Protein AF-A0A660RXL6-F1 (afdb_monomer_lite)

Radius of gyration: 15.33 Å; chains: 1; bounding box: 36×35×37 Å

Sequence (101 aa):
MPKKYIYSFSEGWLEEIVKSTQQQKSQGLKPILSHLLQSLLNSIMLKERESFLKSHPENSSNGFYHRNLYLSFGNLNLKIPRVKFGNSFRPFILPPLEMRK

pLDDT: mean 85.61, std 12.74, range [39.53, 95.94]

Secondary structure (DSSP, 8-state):
-------PPPTTHHHHHHHHHHHHHHTT-S-HHHHHHHHHHHHHHHHHHHHHHHT-TT--EEEEEEEEEEETTEEEEEEEEEESSTTS---TTS-------

Structure (mmCIF, N/CA/C/O backbone):
data_AF-A0A660RXL6-F1
#
_entry.id   AF-A0A660RXL6-F1
#
loop_
_atom_site.group_PDB
_atom_site.id
_atom_site.type_symbol
_atom_site.label_atom_id
_atom_site.label_alt_id
_atom_site.label_comp_id
_atom_site.label_asym_id
_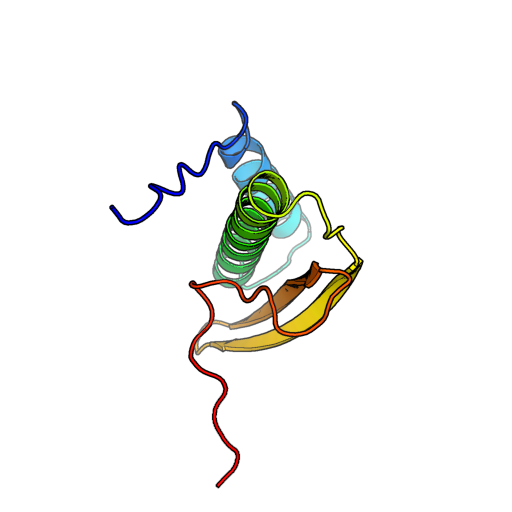atom_site.label_entity_id
_atom_site.label_seq_id
_atom_site.pdbx_PDB_ins_code
_atom_site.Cartn_x
_atom_site.Cartn_y
_atom_site.Cartn_z
_atom_site.occupancy
_atom_site.B_iso_or_equiv
_atom_site.auth_seq_id
_atom_site.auth_comp_id
_atom_site.auth_asym_id
_atom_site.auth_atom_id
_atom_site.pdbx_PDB_model_num
ATOM 1 N N . MET A 1 1 ? 14.041 -20.452 -12.478 1.00 39.56 1 MET A N 1
ATOM 2 C CA . MET A 1 1 ? 14.216 -19.797 -11.160 1.00 39.56 1 MET A CA 1
ATOM 3 C C . MET A 1 1 ? 13.194 -18.669 -11.068 1.00 39.56 1 MET A C 1
ATOM 5 O O . MET A 1 1 ? 13.252 -17.801 -11.934 1.00 39.56 1 MET A O 1
ATOM 9 N N . PRO A 1 2 ? 12.228 -18.669 -10.131 1.00 45.41 2 PRO A N 1
ATOM 10 C CA . PRO A 1 2 ? 11.342 -17.517 -9.971 1.00 45.41 2 PRO A CA 1
ATOM 11 C C . PRO A 1 2 ? 12.195 -16.301 -9.589 1.00 45.41 2 PRO A C 1
ATOM 13 O O . PRO A 1 2 ? 13.014 -16.388 -8.671 1.00 45.41 2 PRO A O 1
ATOM 16 N N . LYS A 1 3 ? 12.061 -15.186 -10.318 1.00 52.97 3 LYS A N 1
ATOM 17 C CA . LYS A 1 3 ? 12.735 -13.929 -9.960 1.00 52.97 3 LYS A CA 1
ATOM 18 C C . LYS A 1 3 ? 12.300 -13.574 -8.531 1.00 52.97 3 LYS A C 1
ATOM 20 O O . LYS A 1 3 ? 11.114 -13.372 -8.287 1.00 52.97 3 LYS A O 1
ATOM 25 N N . LYS A 1 4 ? 13.236 -13.543 -7.573 1.00 54.47 4 LYS A N 1
ATOM 26 C CA . LYS A 1 4 ? 12.970 -13.039 -6.218 1.00 54.47 4 LYS A CA 1
ATOM 27 C C . LYS A 1 4 ? 12.692 -11.542 -6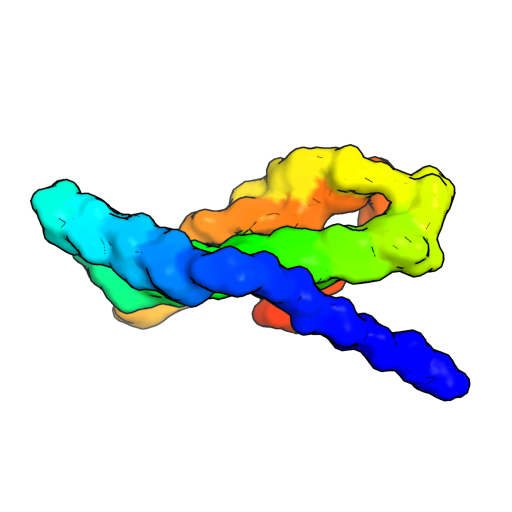.337 1.00 54.47 4 LYS A C 1
ATOM 29 O O . LYS A 1 4 ? 13.624 -10.754 -6.471 1.00 54.47 4 LYS A O 1
ATOM 34 N N . TYR A 1 5 ? 11.422 -11.151 -6.323 1.00 58.28 5 TYR A N 1
ATOM 35 C CA . TYR A 1 5 ? 11.038 -9.751 -6.187 1.00 58.28 5 TYR A CA 1
ATOM 36 C C . TYR A 1 5 ? 11.399 -9.305 -4.766 1.00 58.28 5 TYR A C 1
ATOM 38 O O . TYR A 1 5 ? 10.654 -9.540 -3.820 1.00 58.28 5 TYR A O 1
ATOM 46 N N . ILE A 1 6 ? 12.589 -8.727 -4.594 1.00 66.31 6 ILE A N 1
ATOM 47 C CA . ILE A 1 6 ? 12.978 -8.099 -3.331 1.00 66.31 6 ILE A CA 1
ATOM 48 C C . ILE A 1 6 ? 12.309 -6.727 -3.310 1.00 66.31 6 ILE A C 1
ATOM 50 O O . ILE A 1 6 ? 12.702 -5.818 -4.045 1.00 66.31 6 ILE A O 1
ATOM 54 N N . TYR A 1 7 ? 11.259 -6.588 -2.504 1.00 70.75 7 TYR A N 1
ATOM 55 C CA . TYR A 1 7 ? 10.671 -5.285 -2.223 1.00 70.75 7 TYR A CA 1
ATOM 56 C C . TYR A 1 7 ? 11.587 -4.547 -1.249 1.00 70.75 7 TYR A C 1
ATOM 58 O O . TYR A 1 7 ? 11.754 -4.966 -0.107 1.00 70.75 7 TYR A O 1
ATOM 66 N N . SER A 1 8 ? 12.197 -3.459 -1.710 1.00 76.31 8 SER A N 1
ATOM 67 C CA . SER A 1 8 ? 12.987 -2.567 -0.865 1.00 76.31 8 SER A CA 1
ATOM 68 C C . SER A 1 8 ? 12.175 -1.312 -0.564 1.00 76.31 8 SER A C 1
ATOM 70 O O . SER A 1 8 ? 11.846 -0.541 -1.475 1.00 76.31 8 SER A O 1
ATOM 72 N N . PHE A 1 9 ? 11.864 -1.098 0.708 1.00 81.69 9 PHE A N 1
ATOM 73 C CA . PHE A 1 9 ? 11.360 0.183 1.182 1.00 81.6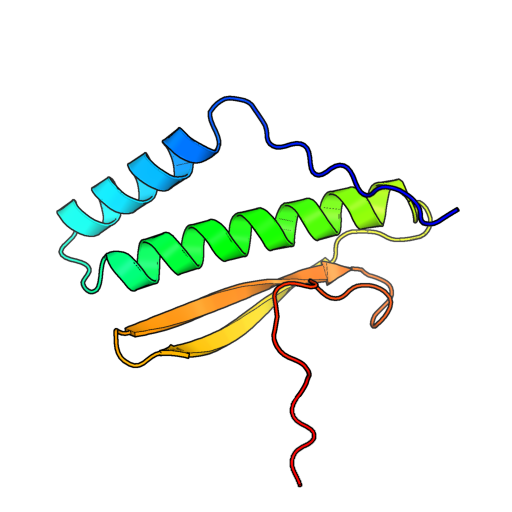9 9 PHE A CA 1
ATOM 74 C C . PHE A 1 9 ? 12.532 1.103 1.530 1.00 81.69 9 PHE A C 1
ATOM 76 O O . PHE A 1 9 ? 13.627 0.625 1.822 1.00 81.69 9 PHE A O 1
ATOM 83 N N . SER A 1 10 ? 12.313 2.414 1.451 1.00 84.31 10 SER A N 1
ATOM 84 C CA . SER A 1 10 ? 13.272 3.387 1.973 1.00 84.31 10 SER A CA 1
ATOM 85 C C . SER A 1 10 ? 13.331 3.296 3.495 1.00 84.31 10 SER A C 1
ATOM 87 O O . SER A 1 10 ? 12.352 2.913 4.139 1.00 84.31 10 SER A O 1
ATOM 89 N N . GLU A 1 11 ? 14.458 3.693 4.078 1.00 87.25 11 GLU A N 1
ATOM 90 C CA . GLU A 1 11 ? 14.503 3.996 5.509 1.00 87.25 11 GLU A CA 1
ATOM 91 C C . GLU A 1 11 ? 13.435 5.055 5.835 1.00 87.25 11 GLU A C 1
ATOM 93 O O . GLU A 1 11 ? 13.190 5.959 5.035 1.00 87.25 11 GLU A O 1
ATOM 98 N N . GLY A 1 12 ? 12.744 4.921 6.969 1.00 87.19 12 GLY A N 1
ATOM 99 C CA . GLY A 1 12 ? 11.716 5.886 7.377 1.00 87.19 12 GLY A CA 1
ATOM 100 C C . GLY A 1 12 ? 10.296 5.637 6.840 1.00 87.19 12 GLY A C 1
ATOM 101 O O . GLY A 1 12 ? 9.368 6.347 7.229 1.00 87.19 12 GLY A O 1
ATOM 102 N N . TRP A 1 13 ? 10.080 4.661 5.947 1.00 88.00 13 TRP A N 1
ATOM 103 C CA . TRP A 1 13 ? 8.763 4.463 5.310 1.00 88.00 13 TRP A CA 1
ATOM 104 C C . TRP A 1 13 ? 7.647 4.118 6.310 1.00 88.00 13 TRP A C 1
ATOM 106 O O . TRP A 1 13 ? 6.482 4.472 6.112 1.00 88.00 13 TRP A O 1
ATOM 116 N N . LEU A 1 14 ? 7.987 3.412 7.391 1.00 90.06 14 LEU A N 1
ATOM 117 C CA . LEU A 1 14 ? 7.026 3.030 8.419 1.00 90.06 14 LEU A CA 1
ATOM 118 C C . LEU A 1 14 ? 6.675 4.239 9.290 1.00 90.06 14 LEU A C 1
ATOM 120 O O . LEU A 1 14 ? 5.512 4.454 9.626 1.00 90.06 14 LEU A O 1
ATOM 124 N N . GLU A 1 15 ? 7.665 5.066 9.599 1.00 92.50 15 GLU A N 1
ATOM 125 C CA . GLU A 1 15 ? 7.523 6.324 10.316 1.00 92.50 15 GLU A CA 1
ATOM 126 C C . GLU A 1 15 ? 6.607 7.284 9.550 1.00 92.50 15 GLU A C 1
ATOM 128 O O . GLU A 1 15 ? 5.770 7.944 10.164 1.00 92.50 15 GLU A O 1
ATOM 133 N N . GLU A 1 16 ? 6.692 7.328 8.219 1.00 90.12 16 GLU A N 1
ATOM 134 C CA . GLU A 1 16 ? 5.760 8.082 7.370 1.00 90.12 16 GLU A CA 1
ATOM 135 C C . GLU A 1 16 ? 4.316 7.580 7.511 1.00 90.12 16 GLU A C 1
ATOM 137 O O . GLU A 1 16 ? 3.389 8.379 7.690 1.00 90.12 16 GLU A O 1
ATOM 142 N N . ILE A 1 17 ? 4.107 6.260 7.509 1.00 92.19 17 ILE A N 1
ATOM 143 C CA . ILE A 1 17 ? 2.780 5.662 7.715 1.00 92.19 17 ILE A CA 1
ATOM 144 C C . ILE A 1 17 ? 2.239 6.013 9.105 1.00 92.19 17 ILE A C 1
ATOM 146 O O . ILE A 1 17 ? 1.084 6.438 9.223 1.00 92.19 17 ILE A O 1
ATOM 150 N N . VAL A 1 18 ? 3.060 5.894 10.150 1.00 91.56 18 VAL A N 1
ATOM 151 C CA . VAL A 1 18 ? 2.670 6.223 11.527 1.00 91.56 18 VAL A CA 1
ATOM 152 C C . VAL A 1 18 ? 2.331 7.709 11.656 1.00 91.56 18 VAL A C 1
ATOM 154 O O . VAL A 1 18 ? 1.264 8.035 12.181 1.00 91.56 18 VAL A O 1
ATOM 157 N N . LYS A 1 19 ? 3.161 8.609 11.113 1.00 90.81 19 LYS A N 1
ATOM 158 C CA . LYS A 1 19 ? 2.904 10.060 11.095 1.00 90.81 19 LYS A CA 1
ATOM 159 C C . LYS A 1 19 ? 1.590 10.387 10.391 1.00 90.81 19 LYS A C 1
ATOM 161 O O . LYS A 1 19 ? 0.768 11.112 10.948 1.00 90.81 19 LYS A O 1
ATOM 166 N N . SER A 1 20 ? 1.348 9.799 9.216 1.00 87.56 20 SER A N 1
ATOM 167 C CA . SER A 1 20 ? 0.095 10.008 8.477 1.00 87.56 20 SER A CA 1
ATOM 168 C C . SER A 1 20 ? -1.130 9.542 9.272 1.00 87.56 20 SER A C 1
ATOM 170 O O . SER A 1 20 ? -2.165 10.205 9.278 1.00 87.56 20 SER A O 1
ATOM 172 N N . THR A 1 21 ? -0.998 8.438 10.011 1.00 89.44 21 THR A N 1
ATOM 173 C CA . THR A 1 21 ? -2.070 7.878 10.840 1.00 89.44 21 THR A CA 1
ATOM 174 C C . THR A 1 21 ? -2.352 8.763 12.057 1.00 89.44 21 THR A C 1
ATOM 176 O O . THR A 1 21 ? -3.510 9.024 12.385 1.00 89.44 21 THR A O 1
ATOM 179 N N . GLN A 1 22 ? -1.307 9.275 12.715 1.00 89.25 22 GLN A N 1
ATOM 180 C CA . GLN A 1 22 ? -1.432 10.214 13.834 1.00 89.25 22 GLN A CA 1
ATOM 181 C C . GLN A 1 22 ? -2.077 11.537 13.405 1.00 89.25 22 GLN A C 1
ATOM 183 O O . GLN A 1 22 ? -2.959 12.034 14.105 1.00 89.25 22 GLN A O 1
ATOM 188 N N . GLN A 1 23 ? -1.693 12.074 12.244 1.00 88.25 23 GLN A N 1
ATOM 189 C CA . GLN A 1 23 ? -2.289 13.288 11.683 1.00 88.25 23 GLN A CA 1
ATOM 190 C C . GLN A 1 23 ? -3.782 13.104 11.379 1.00 88.25 23 GLN A C 1
ATOM 192 O O . GLN A 1 23 ? -4.593 13.974 11.676 1.00 88.25 23 GLN A O 1
ATOM 197 N N . GLN A 1 24 ? -4.181 11.958 10.829 1.00 85.69 24 GLN A N 1
ATOM 198 C CA . GLN A 1 24 ? -5.599 11.694 10.570 1.00 85.69 24 GLN A CA 1
ATOM 199 C C . GLN A 1 24 ? -6.395 11.533 11.869 1.00 85.69 24 GLN A C 1
ATOM 201 O O . GLN A 1 24 ? -7.508 12.049 11.985 1.00 85.69 24 GLN A O 1
ATOM 206 N N . LYS A 1 25 ? -5.803 10.893 12.887 1.00 88.25 25 LYS A N 1
ATOM 207 C CA . LYS A 1 25 ? -6.389 10.824 14.230 1.00 88.25 25 LYS A CA 1
ATOM 208 C C . LYS A 1 25 ? -6.620 12.220 14.817 1.00 88.25 25 LYS A C 1
ATOM 210 O O . LYS A 1 25 ? -7.688 12.450 15.381 1.00 88.25 25 LYS A O 1
ATOM 215 N N . SER A 1 26 ? -5.658 13.141 14.705 1.00 87.06 26 SER A N 1
ATOM 216 C CA . SER A 1 26 ? -5.813 14.507 15.231 1.00 87.06 26 SER A CA 1
ATOM 217 C C . SER A 1 26 ? -6.862 15.324 14.470 1.00 87.06 26 SER A C 1
ATOM 219 O O . SER A 1 26 ? -7.504 16.183 15.064 1.00 87.06 26 SER A O 1
ATOM 221 N N . GLN A 1 27 ? -7.108 15.002 13.198 1.00 87.44 27 GLN A N 1
ATOM 222 C CA . GLN A 1 27 ? -8.188 15.568 12.379 1.00 87.44 27 GLN A CA 1
ATOM 223 C C . GLN A 1 27 ? -9.574 14.957 12.667 1.00 87.44 27 GLN A C 1
ATOM 225 O O . GLN A 1 27 ? -10.550 15.314 12.012 1.00 87.44 27 GLN A O 1
ATOM 230 N N . GLY A 1 28 ? -9.686 14.033 13.628 1.00 83.75 28 GLY A N 1
ATOM 231 C CA . GLY A 1 28 ? -10.959 13.419 14.016 1.00 83.75 28 GLY A CA 1
ATOM 232 C C . GLY A 1 28 ? -11.452 12.311 13.080 1.00 83.75 28 GLY A C 1
ATOM 233 O O . GLY A 1 28 ? -12.573 11.831 13.256 1.00 83.75 28 GLY A O 1
ATOM 234 N N . LEU A 1 29 ? -10.635 11.862 12.119 1.00 77.56 29 LEU A N 1
ATOM 235 C CA . LEU A 1 29 ? -10.998 10.778 11.206 1.00 77.56 29 LEU A CA 1
ATOM 236 C C . LEU A 1 29 ? -11.094 9.444 11.961 1.00 77.56 29 LEU A C 1
ATOM 238 O O . LEU A 1 29 ? -10.146 8.985 12.603 1.00 77.56 29 LEU A O 1
ATOM 242 N N . LYS A 1 30 ? -12.258 8.800 11.860 1.00 78.62 30 LYS A N 1
ATOM 243 C CA . LYS A 1 30 ? -12.513 7.435 12.330 1.00 78.62 30 LYS A CA 1
ATOM 244 C C . LYS A 1 30 ? -13.167 6.642 11.191 1.00 78.62 30 LYS A C 1
ATOM 246 O O . LYS A 1 30 ? -14.019 7.206 10.507 1.00 78.62 30 LYS A O 1
ATOM 251 N N . PRO A 1 31 ? -12.818 5.355 11.006 1.00 82.12 31 PRO A N 1
ATOM 252 C CA . PRO A 1 31 ? -11.944 4.537 11.852 1.00 82.12 31 PRO A CA 1
ATOM 253 C C . PRO A 1 31 ? -10.447 4.652 11.501 1.00 82.12 31 PRO A C 1
ATOM 255 O O . PRO A 1 31 ? -10.037 4.541 10.354 1.00 82.12 31 PRO A O 1
ATOM 258 N N . ILE A 1 32 ? -9.590 4.805 12.515 1.00 87.69 32 ILE A N 1
ATOM 259 C CA . ILE A 1 32 ? -8.132 4.972 12.328 1.00 87.69 32 ILE A CA 1
ATOM 260 C C . ILE A 1 32 ? -7.487 3.698 11.757 1.00 87.69 32 ILE A C 1
ATOM 262 O O . ILE A 1 32 ? -6.560 3.773 10.953 1.00 87.69 32 ILE A O 1
ATOM 266 N N . LEU A 1 33 ? -7.997 2.522 12.141 1.00 89.94 33 LEU A N 1
ATOM 267 C CA . LEU A 1 33 ? -7.473 1.234 11.681 1.00 89.94 33 LEU A CA 1
ATOM 268 C C . LEU A 1 33 ? -7.632 1.049 10.166 1.00 89.94 33 LEU A C 1
ATOM 270 O O . LEU A 1 33 ? -6.702 0.579 9.512 1.00 89.94 33 LEU A O 1
ATOM 274 N N . SER A 1 34 ? -8.776 1.443 9.595 1.00 90.38 34 SER A N 1
ATOM 275 C CA . SER A 1 34 ? -8.979 1.364 8.146 1.00 90.38 34 SER A CA 1
ATOM 276 C C . SER A 1 34 ? -8.021 2.301 7.413 1.00 90.38 34 SER A C 1
ATOM 278 O O . SER A 1 34 ? -7.448 1.922 6.399 1.00 90.38 34 SER A O 1
ATOM 280 N N . HIS A 1 35 ? -7.762 3.490 7.954 1.00 88.50 35 HIS A N 1
ATOM 281 C CA . HIS A 1 35 ? -6.794 4.416 7.371 1.00 88.50 35 HIS A CA 1
ATOM 282 C C . HIS A 1 35 ? -5.356 3.895 7.419 1.00 88.50 35 HIS A C 1
ATOM 284 O O . HIS A 1 35 ? -4.665 3.940 6.401 1.00 88.50 35 HIS A O 1
ATOM 290 N N . LEU A 1 36 ? -4.923 3.343 8.557 1.00 92.56 36 LEU A N 1
ATOM 291 C CA . LEU A 1 36 ? -3.612 2.703 8.683 1.00 92.56 36 LEU A CA 1
ATOM 292 C C . LEU A 1 36 ? -3.449 1.584 7.647 1.00 92.56 36 LEU A C 1
ATOM 294 O O . LEU A 1 36 ? -2.451 1.537 6.926 1.00 92.56 36 LEU A O 1
ATOM 298 N N . LEU A 1 37 ? -4.457 0.714 7.538 1.00 92.69 37 LEU A N 1
ATOM 299 C CA . LEU A 1 37 ? -4.459 -0.391 6.585 1.00 92.69 37 LEU A CA 1
ATOM 300 C C . LEU A 1 37 ? -4.447 0.111 5.135 1.00 92.69 37 LEU A C 1
ATOM 302 O O . LEU A 1 37 ? -3.694 -0.405 4.314 1.00 92.69 37 LEU A O 1
ATOM 306 N N . GLN A 1 38 ? -5.220 1.150 4.817 1.00 93.56 38 GLN A N 1
ATOM 307 C CA . GLN A 1 38 ? -5.217 1.789 3.501 1.00 93.56 38 GLN A CA 1
ATOM 308 C C . GLN A 1 38 ? -3.829 2.339 3.140 1.00 93.56 38 GLN A C 1
ATOM 310 O O . GLN A 1 38 ? -3.355 2.096 2.028 1.00 93.56 38 GLN A O 1
ATOM 315 N N . SER A 1 39 ? -3.172 3.064 4.052 1.00 93.56 39 SER A N 1
ATOM 316 C CA . SER A 1 39 ? -1.822 3.601 3.835 1.00 93.56 39 SER A CA 1
ATOM 317 C C . SER A 1 39 ? -0.808 2.482 3.604 1.00 93.56 39 SER A C 1
ATOM 319 O O . SER A 1 39 ? -0.058 2.529 2.631 1.00 93.56 39 SER A O 1
ATOM 321 N N . LEU A 1 40 ? -0.842 1.440 4.437 1.00 94.06 40 LEU A N 1
ATOM 322 C CA . LEU A 1 40 ? 0.030 0.275 4.305 1.00 94.06 40 LEU A CA 1
ATOM 323 C C . LEU A 1 40 ? -0.139 -0.414 2.946 1.00 94.06 40 LEU A C 1
ATOM 325 O O . LEU A 1 40 ? 0.842 -0.630 2.235 1.00 94.06 40 LEU A O 1
ATOM 329 N N . LEU A 1 41 ? -1.379 -0.722 2.559 1.00 94.50 41 LEU A N 1
ATOM 330 C CA . LEU A 1 41 ? -1.664 -1.407 1.299 1.00 94.50 41 LEU A CA 1
ATOM 331 C C . LEU A 1 41 ? -1.243 -0.570 0.090 1.00 94.50 41 LEU A C 1
ATOM 333 O O . LEU A 1 41 ? -0.624 -1.103 -0.828 1.00 94.50 41 LEU A O 1
ATOM 337 N N . ASN A 1 42 ? -1.521 0.736 0.085 1.00 95.31 42 ASN A N 1
ATOM 338 C CA . ASN A 1 42 ? -1.090 1.618 -1.002 1.00 95.31 42 ASN A CA 1
ATOM 339 C C . ASN A 1 42 ? 0.442 1.626 -1.153 1.00 95.31 42 ASN A C 1
ATOM 341 O O . ASN A 1 42 ? 0.935 1.528 -2.279 1.00 95.31 42 ASN A O 1
ATOM 345 N N . SER A 1 43 ? 1.188 1.682 -0.045 1.00 94.00 43 SER A N 1
ATOM 346 C CA . SER A 1 43 ? 2.656 1.646 -0.059 1.00 94.00 43 SER A CA 1
ATOM 347 C C . SER A 1 43 ? 3.202 0.321 -0.591 1.00 94.00 43 SER A C 1
ATOM 349 O O . SER A 1 43 ? 4.100 0.324 -1.435 1.00 94.00 43 SER A O 1
ATOM 351 N N . ILE A 1 44 ? 2.633 -0.808 -0.156 1.00 93.94 44 ILE A N 1
ATOM 352 C CA . ILE A 1 44 ? 3.015 -2.140 -0.646 1.00 93.94 44 ILE A CA 1
ATOM 353 C C . ILE A 1 44 ? 2.783 -2.233 -2.159 1.00 93.94 44 ILE A C 1
ATOM 355 O O . ILE A 1 44 ? 3.721 -2.499 -2.908 1.00 93.94 44 ILE A O 1
ATOM 359 N N . MET A 1 45 ? 1.573 -1.920 -2.632 1.00 95.06 45 MET A N 1
ATOM 360 C CA . MET A 1 45 ? 1.237 -2.010 -4.057 1.00 95.06 45 MET A CA 1
ATOM 361 C C . MET A 1 45 ? 2.110 -1.094 -4.927 1.00 95.06 45 MET A C 1
ATOM 363 O O . MET A 1 45 ? 2.440 -1.437 -6.066 1.00 95.06 45 MET A O 1
ATOM 367 N N . LEU A 1 46 ? 2.488 0.083 -4.417 1.00 94.69 46 LEU A N 1
ATOM 368 C CA . LEU A 1 46 ? 3.379 0.996 -5.127 1.00 94.69 46 LEU A CA 1
ATOM 369 C C . LEU A 1 46 ? 4.777 0.387 -5.301 1.00 94.69 46 LEU A C 1
ATOM 371 O O . LEU A 1 46 ? 5.316 0.429 -6.410 1.00 94.69 46 LEU A O 1
ATOM 375 N N . LYS A 1 47 ? 5.321 -0.245 -4.253 1.00 93.38 47 LYS A N 1
ATOM 376 C CA . LYS A 1 47 ? 6.600 -0.970 -4.324 1.00 93.38 47 LYS A CA 1
ATOM 377 C C . LYS A 1 47 ? 6.552 -2.179 -5.235 1.00 93.38 47 LYS A C 1
ATOM 379 O O . LYS A 1 47 ? 7.526 -2.440 -5.943 1.00 93.38 47 LYS A O 1
ATOM 384 N N . GLU A 1 48 ? 5.421 -2.866 -5.293 1.00 93.81 48 GLU A N 1
ATOM 385 C CA . GLU A 1 48 ? 5.222 -3.929 -6.272 1.00 93.81 48 GLU A CA 1
ATOM 386 C C . GLU A 1 48 ? 5.349 -3.409 -7.703 1.00 93.81 48 GLU A C 1
ATOM 388 O O . GLU A 1 48 ? 6.071 -4.000 -8.508 1.00 93.81 48 GLU A O 1
ATOM 393 N N . ARG A 1 49 ? 4.726 -2.264 -8.016 1.00 93.94 49 ARG A N 1
ATOM 394 C CA . ARG A 1 49 ? 4.841 -1.659 -9.349 1.00 93.94 49 ARG A CA 1
ATOM 395 C C . ARG A 1 49 ? 6.272 -1.226 -9.650 1.00 93.94 49 ARG A C 1
ATOM 397 O O . ARG A 1 49 ? 6.750 -1.457 -10.755 1.00 93.94 49 ARG A O 1
ATOM 404 N N . GLU A 1 50 ? 6.949 -0.584 -8.702 1.00 93.44 50 GLU A N 1
ATOM 405 C CA . GLU A 1 50 ? 8.349 -0.181 -8.879 1.00 93.44 50 GLU A CA 1
ATOM 406 C C . GLU A 1 50 ? 9.236 -1.389 -9.199 1.00 93.44 50 GLU A C 1
ATOM 408 O O . GLU A 1 50 ? 10.027 -1.345 -10.140 1.00 93.44 50 GLU A O 1
ATOM 413 N N . SER A 1 51 ? 9.067 -2.488 -8.460 1.00 91.69 51 SER A N 1
ATOM 414 C CA . SER A 1 51 ? 9.792 -3.737 -8.704 1.00 91.69 51 SER A CA 1
ATOM 415 C C . SER A 1 51 ? 9.453 -4.337 -10.073 1.00 91.69 51 SER A C 1
ATOM 417 O O . SER A 1 51 ? 10.350 -4.724 -10.823 1.00 91.69 51 SER A O 1
ATOM 419 N N . PHE A 1 52 ? 8.172 -4.331 -10.453 1.00 91.88 52 PHE A N 1
ATOM 420 C CA . PHE A 1 52 ? 7.722 -4.776 -11.769 1.00 91.88 52 PHE A CA 1
ATOM 421 C C . PHE A 1 52 ? 8.401 -3.993 -12.900 1.00 91.88 52 PHE A C 1
ATOM 423 O O . PHE A 1 52 ? 8.977 -4.613 -13.794 1.00 91.88 52 PHE A O 1
ATOM 430 N N . LEU A 1 53 ? 8.400 -2.657 -12.839 1.00 92.56 53 LEU A N 1
ATOM 431 C CA . LEU A 1 53 ? 8.967 -1.793 -13.882 1.00 92.56 53 LEU A CA 1
ATOM 432 C C . LEU A 1 53 ? 10.485 -1.957 -14.033 1.00 92.56 53 LEU A C 1
ATOM 434 O O . LEU A 1 53 ? 10.983 -1.923 -15.152 1.00 92.56 53 LEU A O 1
ATOM 438 N N . LYS A 1 54 ? 11.226 -2.234 -12.949 1.00 92.12 54 LYS A N 1
ATOM 439 C CA . LYS A 1 54 ? 12.664 -2.566 -13.040 1.00 92.12 54 LYS A CA 1
ATOM 440 C C . LYS A 1 54 ? 12.935 -3.802 -13.902 1.00 92.12 54 LYS A C 1
ATOM 442 O O . LYS A 1 54 ? 14.002 -3.919 -14.490 1.00 92.12 54 LYS A O 1
ATOM 447 N N . SER A 1 55 ? 11.983 -4.733 -13.951 1.00 89.81 55 SER A N 1
ATOM 448 C CA . SER A 1 55 ? 12.091 -5.967 -14.736 1.00 89.81 55 SER A CA 1
ATOM 449 C C . SER A 1 55 ? 11.454 -5.897 -16.128 1.00 89.81 55 SER A C 1
ATOM 451 O O . SER A 1 55 ? 11.600 -6.862 -16.876 1.00 89.81 55 SER A O 1
ATOM 453 N N . HIS A 1 56 ? 10.789 -4.783 -16.454 1.00 91.38 56 HIS A N 1
ATOM 454 C CA . HIS A 1 56 ? 10.046 -4.537 -17.696 1.00 91.38 56 HIS A CA 1
ATOM 455 C C . HIS A 1 56 ? 10.371 -3.124 -18.215 1.00 91.38 56 HIS A C 1
ATOM 457 O O . HIS A 1 56 ? 9.528 -2.225 -18.109 1.00 91.38 56 HIS A O 1
ATOM 463 N N . PRO A 1 57 ? 11.607 -2.882 -18.698 1.00 91.38 57 PRO A N 1
ATOM 464 C CA . PRO A 1 57 ? 12.065 -1.555 -19.121 1.00 91.38 57 PRO A CA 1
ATOM 465 C C . PRO A 1 57 ? 11.288 -0.998 -20.320 1.00 91.38 57 PRO A C 1
ATOM 467 O O . PRO A 1 57 ? 11.281 0.209 -20.544 1.00 91.38 57 PRO A O 1
ATOM 470 N N . GLU A 1 58 ? 10.614 -1.858 -21.081 1.00 92.44 58 GLU A N 1
ATOM 471 C CA . GLU A 1 58 ? 9.696 -1.464 -22.141 1.00 92.44 58 GLU A CA 1
ATOM 472 C C . GLU A 1 58 ? 8.439 -0.772 -21.605 1.00 92.44 58 GLU A C 1
ATOM 474 O O . GLU A 1 58 ? 7.767 -0.082 -22.361 1.00 92.44 58 GLU A O 1
ATOM 479 N N . ASN A 1 59 ? 8.112 -0.935 -20.320 1.00 92.56 59 ASN A N 1
ATOM 480 C CA . ASN A 1 59 ? 6.891 -0.438 -19.696 1.00 92.56 59 ASN A CA 1
ATOM 481 C C . ASN A 1 59 ? 7.153 0.789 -18.809 1.00 92.56 59 ASN A C 1
ATOM 483 O O . ASN A 1 59 ? 8.271 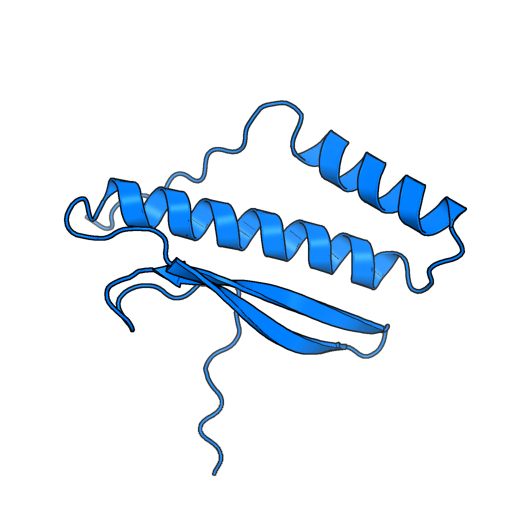1.071 -18.387 1.00 92.56 59 ASN A O 1
ATOM 487 N N . SER A 1 60 ? 6.098 1.537 -18.487 1.00 92.94 60 SER A N 1
ATOM 488 C CA . SER A 1 60 ? 6.188 2.726 -17.634 1.00 92.94 60 SER A CA 1
ATOM 489 C C . SER A 1 60 ? 4.993 2.839 -16.692 1.00 92.94 60 SER A C 1
ATOM 491 O O . SER A 1 60 ? 3.960 2.194 -16.880 1.00 92.94 60 SER A O 1
ATOM 493 N N . SER A 1 61 ? 5.108 3.672 -15.658 1.00 92.50 61 SER A N 1
ATOM 494 C CA . SER A 1 61 ? 3.983 3.998 -14.777 1.00 92.50 61 SER A CA 1
ATOM 495 C C . SER A 1 61 ? 2.859 4.710 -15.547 1.00 92.50 61 SER A C 1
ATOM 497 O O . SER A 1 61 ? 3.115 5.452 -16.494 1.00 92.50 61 SER A O 1
ATOM 499 N N . ASN A 1 62 ? 1.601 4.473 -15.153 1.00 94.00 62 ASN A N 1
ATOM 500 C CA . ASN A 1 62 ? 0.418 5.085 -15.778 1.00 94.00 62 ASN A CA 1
ATOM 501 C C . ASN A 1 62 ? -0.653 5.468 -14.741 1.00 94.00 62 ASN A C 1
ATOM 503 O O . ASN A 1 62 ? -1.808 5.045 -14.808 1.00 94.00 62 ASN A O 1
ATOM 507 N N . GLY A 1 63 ? -0.238 6.220 -13.718 1.00 94.00 63 GLY A N 1
ATOM 508 C CA . GLY A 1 63 ? -1.136 6.684 -12.659 1.00 94.00 63 GLY A CA 1
ATOM 509 C C . GLY A 1 63 ? -1.747 5.556 -11.818 1.00 94.00 63 GLY A C 1
ATOM 510 O O . GLY A 1 63 ? -1.100 4.534 -11.557 1.00 94.00 63 GLY A O 1
ATOM 511 N N . PHE A 1 64 ? -2.986 5.779 -11.370 1.00 95.94 64 PHE A N 1
ATOM 512 C CA . PHE A 1 64 ? -3.731 4.916 -10.450 1.00 95.94 64 PHE A CA 1
ATOM 513 C C . PHE A 1 64 ? -5.208 4.830 -10.861 1.00 95.94 64 PHE A C 1
ATOM 515 O O . PHE A 1 64 ? -5.737 5.767 -11.457 1.00 95.94 64 PHE A O 1
ATOM 522 N N . TYR A 1 65 ? -5.889 3.738 -10.510 1.00 93.19 65 TYR A N 1
ATOM 523 C CA . TYR A 1 65 ? -7.356 3.703 -10.439 1.00 93.19 65 TYR A CA 1
ATOM 524 C C . TYR A 1 65 ? -7.806 3.520 -8.988 1.00 93.19 65 TYR A C 1
ATOM 526 O O . TYR A 1 65 ? -7.068 2.962 -8.178 1.00 93.19 65 TYR A O 1
ATOM 534 N N . HIS A 1 66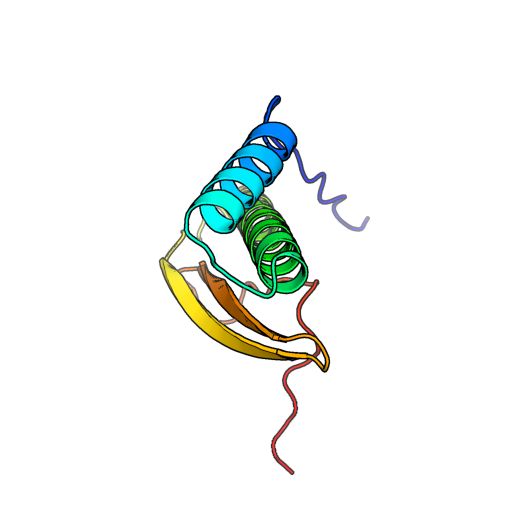 ? -9.004 3.989 -8.647 1.00 93.94 66 HIS A N 1
ATOM 535 C CA . HIS A 1 66 ? -9.535 3.852 -7.291 1.00 93.94 66 HIS A CA 1
ATOM 536 C C . HIS A 1 66 ? -10.318 2.543 -7.147 1.00 93.94 66 HIS A C 1
ATOM 538 O O . HIS A 1 66 ? -11.104 2.188 -8.027 1.00 93.94 66 HIS A O 1
ATOM 544 N N . ARG A 1 67 ? -10.112 1.824 -6.039 1.00 91.62 67 ARG A N 1
ATOM 545 C CA . ARG A 1 67 ? -10.878 0.625 -5.674 1.00 91.62 67 ARG A CA 1
ATOM 546 C C . ARG A 1 67 ? -11.303 0.721 -4.216 1.00 91.62 67 ARG A C 1
ATOM 548 O O . ARG A 1 67 ? -10.453 0.799 -3.333 1.00 91.62 67 ARG A O 1
ATOM 555 N N . ASN A 1 68 ? -12.608 0.639 -3.980 1.00 91.38 68 ASN A N 1
ATOM 556 C CA . ASN A 1 68 ? -13.148 0.535 -2.631 1.00 91.38 68 ASN A CA 1
ATOM 557 C C . ASN A 1 68 ? -13.124 -0.930 -2.173 1.00 91.38 68 ASN A C 1
ATOM 559 O O . ASN A 1 68 ? -13.605 -1.808 -2.892 1.00 91.38 68 ASN A O 1
ATOM 563 N N . LEU A 1 69 ? -12.567 -1.188 -0.990 1.00 88.81 69 LEU A N 1
ATOM 564 C CA . LEU A 1 69 ? -12.725 -2.449 -0.266 1.00 88.81 69 LEU A CA 1
ATOM 565 C C . LEU A 1 69 ? -13.558 -2.187 0.985 1.00 88.81 69 LEU A C 1
ATOM 567 O O . LEU A 1 69 ? -13.173 -1.389 1.839 1.00 88.81 69 LEU A O 1
ATOM 571 N N . TYR A 1 70 ? -14.699 -2.859 1.072 1.00 88.56 70 TYR A N 1
ATOM 572 C CA . TYR A 1 70 ? -15.626 -2.741 2.189 1.00 88.56 70 TYR A CA 1
ATOM 573 C C . TYR A 1 70 ? -15.226 -3.748 3.270 1.00 88.56 70 TYR A C 1
ATOM 575 O O . TYR A 1 70 ? -15.210 -4.951 3.011 1.00 88.56 70 TYR A O 1
ATOM 583 N N . LEU A 1 71 ? -14.868 -3.266 4.462 1.00 85.62 71 LEU A N 1
ATOM 584 C CA . LEU A 1 71 ? -14.540 -4.094 5.624 1.00 85.62 71 LEU A CA 1
ATOM 585 C C . LEU A 1 71 ? -15.551 -3.833 6.741 1.00 85.62 71 LEU A C 1
ATOM 587 O O . LEU A 1 71 ? -16.118 -2.745 6.841 1.00 85.62 71 LEU A O 1
ATOM 591 N N . SER A 1 72 ? -15.714 -4.794 7.650 1.00 86.62 72 SER A N 1
ATOM 592 C CA . SER A 1 72 ? -16.629 -4.660 8.796 1.00 86.62 72 SER A CA 1
ATOM 593 C C . SER A 1 72 ? -16.289 -3.482 9.717 1.00 86.62 72 SER A C 1
ATOM 595 O O . SER A 1 72 ? -17.149 -2.994 10.440 1.00 86.62 72 SER A O 1
ATOM 597 N N . PHE A 1 73 ? -15.035 -3.020 9.699 1.00 83.88 73 PHE A N 1
ATOM 598 C CA . PHE A 1 73 ? -14.534 -1.920 10.524 1.00 83.88 73 PHE A CA 1
ATOM 599 C C . PHE A 1 73 ? -14.211 -0.655 9.719 1.00 83.88 73 PHE A C 1
ATOM 601 O O . PHE A 1 73 ? -13.491 0.204 10.220 1.00 83.88 73 PHE A O 1
ATOM 608 N N . GLY A 1 74 ? -14.702 -0.530 8.482 1.00 84.81 74 GLY A N 1
ATOM 609 C CA . GLY A 1 74 ? -14.537 0.667 7.656 1.00 84.81 74 GLY A CA 1
ATOM 610 C C . GLY A 1 74 ? -14.264 0.370 6.185 1.00 84.81 74 GLY A C 1
ATOM 611 O O . GLY A 1 74 ? -14.015 -0.763 5.787 1.00 84.81 74 GLY A O 1
ATOM 612 N N . ASN A 1 75 ? -14.271 1.418 5.368 1.00 89.31 75 ASN A N 1
ATOM 613 C CA . ASN A 1 75 ? -14.016 1.304 3.935 1.00 89.31 75 ASN A CA 1
ATOM 614 C C . ASN A 1 75 ? -12.587 1.741 3.617 1.00 89.31 75 ASN A C 1
ATOM 616 O O . ASN A 1 75 ? -12.144 2.795 4.074 1.00 89.31 75 ASN A O 1
ATOM 620 N N . LEU A 1 76 ? -11.882 0.952 2.809 1.00 91.88 76 LEU A N 1
ATOM 621 C CA . LEU A 1 76 ? -10.580 1.321 2.263 1.00 91.88 76 LEU A CA 1
ATOM 622 C C . LEU A 1 76 ? -10.768 1.893 0.864 1.00 91.88 76 LEU A C 1
ATOM 624 O O . LEU A 1 76 ? -11.231 1.187 -0.030 1.00 91.88 76 LEU A O 1
ATOM 628 N N . ASN A 1 77 ? -10.357 3.138 0.655 1.00 92.50 77 ASN A N 1
ATOM 629 C CA . ASN A 1 77 ? -10.261 3.742 -0.666 1.00 92.50 77 ASN A CA 1
ATOM 630 C C . ASN A 1 77 ? -8.824 3.582 -1.183 1.00 92.50 77 ASN A C 1
ATOM 632 O O . ASN A 1 77 ? -7.934 4.391 -0.902 1.00 92.50 77 ASN A O 1
ATOM 636 N N . LEU A 1 78 ? -8.578 2.481 -1.891 1.00 94.62 78 LEU A N 1
ATOM 637 C CA . LEU A 1 78 ? -7.253 2.134 -2.387 1.00 94.62 78 LEU A CA 1
ATOM 638 C C . LEU A 1 78 ? -6.951 2.824 -3.719 1.00 94.62 78 LEU A C 1
ATOM 640 O O . LEU A 1 78 ? -7.786 2.851 -4.624 1.00 94.62 78 LEU A O 1
ATOM 644 N N . LYS A 1 79 ? -5.713 3.302 -3.872 1.00 95.81 79 LYS A N 1
ATOM 645 C CA . LYS A 1 79 ? -5.168 3.823 -5.132 1.00 95.81 79 LYS A CA 1
ATOM 646 C C . LYS A 1 79 ? -4.344 2.726 -5.787 1.00 95.81 79 LYS A C 1
ATOM 648 O O . LYS A 1 79 ? -3.165 2.564 -5.488 1.00 95.81 79 LYS A O 1
ATOM 653 N N . ILE A 1 80 ? -4.965 1.957 -6.673 1.00 95.00 80 ILE A N 1
ATOM 654 C CA . ILE A 1 80 ? -4.322 0.808 -7.302 1.00 95.00 80 ILE A CA 1
ATOM 655 C C . ILE A 1 80 ? -3.370 1.288 -8.406 1.00 95.00 80 ILE A C 1
ATOM 657 O O . ILE A 1 80 ? -3.829 1.906 -9.374 1.00 95.00 80 ILE A O 1
ATOM 661 N N . PRO A 1 81 ? -2.055 1.030 -8.292 1.00 95.75 81 PRO A N 1
ATOM 662 C CA . PRO A 1 81 ? -1.078 1.499 -9.263 1.00 95.75 81 PRO A CA 1
ATOM 663 C C . PRO A 1 81 ? -1.233 0.789 -10.608 1.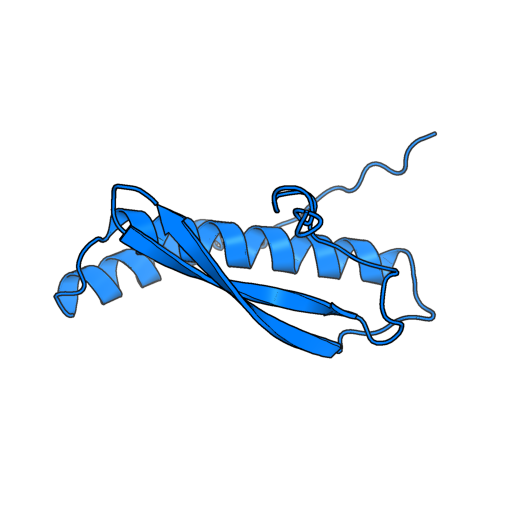00 95.75 81 PRO A C 1
ATOM 665 O O . PRO A 1 81 ? -1.465 -0.416 -10.675 1.00 95.75 81 PRO A O 1
ATOM 668 N N . ARG A 1 82 ? -1.065 1.550 -11.692 1.00 94.88 82 ARG A N 1
ATOM 669 C CA . ARG A 1 82 ? -1.140 1.057 -13.073 1.00 94.88 82 ARG A CA 1
ATOM 670 C C . ARG A 1 82 ? 0.179 1.241 -13.810 1.00 94.88 82 ARG A C 1
ATOM 672 O O . ARG A 1 82 ? 0.998 2.104 -13.460 1.00 94.88 82 ARG A O 1
ATOM 679 N N . VAL A 1 83 ? 0.324 0.455 -14.869 1.00 95.06 83 VAL A N 1
ATOM 680 C CA . VAL A 1 83 ? 1.387 0.552 -15.874 1.00 95.06 83 VAL A CA 1
ATOM 681 C C . VAL A 1 83 ? 0.787 0.897 -17.243 1.00 95.06 83 VAL A C 1
ATOM 683 O O . VAL A 1 83 ? -0.432 0.810 -17.431 1.00 95.06 83 VAL A O 1
ATOM 686 N N . LYS A 1 84 ? 1.621 1.366 -18.173 1.00 92.25 84 LYS A N 1
ATOM 687 C CA . LYS A 1 84 ? 1.205 1.901 -19.477 1.00 92.25 84 LYS A CA 1
ATOM 688 C C . LYS A 1 84 ? 0.663 0.810 -20.390 1.00 92.25 84 LYS A C 1
ATOM 690 O O . LYS A 1 84 ? -0.416 0.981 -20.951 1.00 92.25 84 LYS A O 1
ATOM 695 N N . PHE A 1 85 ? 1.361 -0.319 -20.475 1.00 88.75 85 PHE A N 1
ATOM 696 C CA . PHE A 1 85 ? 0.864 -1.489 -21.194 1.00 88.75 85 PHE A CA 1
ATOM 697 C C . PHE A 1 85 ? -0.105 -2.260 -20.292 1.00 88.75 85 PHE A C 1
ATOM 699 O O . PHE A 1 85 ? 0.303 -2.952 -19.362 1.00 88.75 85 PHE A O 1
ATOM 706 N N . GLY A 1 86 ? -1.407 -2.055 -20.514 1.00 70.56 86 GLY A N 1
ATOM 707 C CA . GLY A 1 86 ? -2.479 -2.611 -19.683 1.00 70.56 86 GLY A CA 1
ATOM 708 C C . GLY A 1 86 ? -2.412 -4.138 -19.541 1.00 70.56 86 GLY A C 1
ATOM 709 O O . GLY A 1 86 ? -1.957 -4.831 -20.442 1.00 70.56 86 GLY A O 1
ATOM 710 N N . ASN A 1 87 ? -2.883 -4.650 -18.399 1.00 76.69 87 ASN A N 1
ATOM 711 C CA . ASN A 1 87 ? -2.930 -6.072 -18.009 1.00 76.69 87 ASN A CA 1
ATOM 712 C C . ASN A 1 87 ? -1.591 -6.772 -17.713 1.00 76.69 87 ASN A C 1
ATOM 714 O O . ASN A 1 87 ? -1.619 -7.903 -17.234 1.00 76.69 87 ASN A O 1
ATOM 718 N N . SER A 1 88 ? -0.436 -6.126 -17.900 1.00 86.06 88 SER A N 1
ATOM 719 C CA . SER A 1 88 ? 0.859 -6.749 -17.577 1.00 86.06 88 SER A CA 1
ATOM 720 C C . SER A 1 88 ? 1.220 -6.701 -16.086 1.00 86.06 88 SER A C 1
ATOM 722 O O . SER A 1 88 ? 2.115 -7.414 -15.650 1.00 86.06 88 SER A O 1
ATOM 724 N N . PHE A 1 89 ? 0.555 -5.849 -15.298 1.00 91.69 89 PHE A N 1
ATOM 725 C CA . PHE A 1 89 ? 0.820 -5.669 -13.871 1.00 91.69 89 PHE A CA 1
ATOM 726 C C . PHE A 1 89 ? -0.477 -5.639 -13.068 1.00 91.69 89 PHE A C 1
ATOM 728 O O . PHE A 1 89 ? -1.421 -4.918 -13.405 1.00 91.69 89 PHE A O 1
ATOM 735 N N . ARG A 1 90 ? -0.484 -6.377 -11.959 1.00 90.38 90 ARG A N 1
ATOM 736 C CA . ARG A 1 90 ? -1.546 -6.374 -10.962 1.00 90.38 90 ARG A CA 1
ATOM 737 C C . ARG A 1 90 ? -0.926 -6.606 -9.589 1.00 90.38 90 ARG A C 1
ATOM 739 O O . ARG A 1 90 ? -0.189 -7.583 -9.456 1.00 90.38 90 ARG A O 1
ATOM 746 N N . PRO A 1 91 ? -1.252 -5.788 -8.576 1.00 92.56 91 PRO A N 1
ATOM 747 C CA . PRO A 1 91 ? -0.731 -6.046 -7.248 1.00 92.56 91 PRO A CA 1
ATOM 748 C C . PRO A 1 91 ? -1.210 -7.393 -6.695 1.00 92.56 91 PRO A C 1
ATOM 750 O O . PRO A 1 91 ? -2.392 -7.739 -6.832 1.00 92.56 91 PRO A O 1
ATOM 753 N N . PHE A 1 92 ? -0.308 -8.150 -6.072 1.00 90.06 92 PHE A N 1
ATOM 754 C CA . PHE A 1 92 ? -0.591 -9.497 -5.571 1.00 90.06 92 PHE A CA 1
ATOM 755 C C . PHE A 1 92 ? -1.521 -9.463 -4.357 1.00 90.06 92 PHE A C 1
ATOM 757 O O . PHE A 1 92 ? -2.328 -10.371 -4.182 1.00 90.06 92 PHE A O 1
ATOM 764 N N . ILE A 1 93 ? -1.436 -8.404 -3.542 1.00 88.88 93 ILE A N 1
ATOM 765 C CA . ILE A 1 93 ? -2.203 -8.269 -2.296 1.00 88.88 93 ILE A CA 1
ATOM 766 C C . ILE A 1 93 ? -3.714 -8.129 -2.539 1.00 88.88 93 ILE A C 1
ATOM 768 O O . ILE A 1 93 ? -4.520 -8.300 -1.628 1.00 88.88 93 ILE A O 1
ATOM 772 N N . LEU A 1 94 ? -4.122 -7.800 -3.769 1.00 87.25 94 LEU A N 1
ATOM 773 C CA . LEU A 1 94 ? -5.529 -7.632 -4.106 1.00 87.25 94 LEU A CA 1
ATOM 774 C C . LEU A 1 94 ? -6.203 -8.990 -4.330 1.00 87.25 94 LEU A C 1
ATOM 776 O O . LEU A 1 94 ? -5.722 -9.767 -5.165 1.00 87.25 94 LEU A O 1
ATOM 780 N N . PRO A 1 95 ? -7.383 -9.234 -3.726 1.00 81.75 95 PRO A N 1
ATOM 781 C CA . PRO A 1 95 ? -8.141 -10.461 -3.962 1.00 81.75 95 PRO A CA 1
ATOM 782 C C . PRO A 1 95 ? -8.479 -10.580 -5.448 1.00 81.75 95 PRO A C 1
ATOM 784 O O . PRO A 1 95 ? -8.615 -9.521 -6.081 1.00 81.75 95 PRO A O 1
ATOM 787 N N . PRO A 1 96 ? -8.609 -11.800 -6.012 1.00 78.69 96 PRO A N 1
ATOM 788 C CA . PRO A 1 96 ? -8.920 -12.026 -7.423 1.00 78.69 96 PRO A CA 1
ATOM 789 C C . PRO A 1 96 ? -10.043 -11.119 -7.929 1.00 78.69 96 PRO A C 1
ATOM 791 O O . PRO A 1 96 ? -10.898 -10.671 -7.165 1.00 78.69 96 PRO A O 1
ATOM 794 N N . LEU A 1 97 ? -10.020 -10.796 -9.222 1.00 73.00 97 LEU A N 1
ATOM 795 C CA . LEU A 1 97 ? -11.173 -10.131 -9.820 1.00 73.00 97 LEU A CA 1
ATOM 796 C C . LEU A 1 97 ? -12.344 -11.108 -9.706 1.00 73.00 97 LEU A C 1
ATOM 798 O O . LEU A 1 97 ? -12.307 -12.176 -10.311 1.00 73.00 97 LEU A O 1
ATOM 802 N N . GLU A 1 98 ? -13.342 -10.770 -8.894 1.00 63.53 98 GLU A N 1
ATOM 803 C CA . GLU A 1 98 ? -14.601 -11.497 -8.916 1.00 63.53 98 GLU A CA 1
ATOM 804 C C . GLU A 1 98 ? -15.172 -11.330 -10.323 1.00 63.53 98 GLU A C 1
ATOM 806 O O . GLU A 1 98 ? -15.504 -10.219 -10.748 1.00 63.53 98 GLU A O 1
ATOM 811 N N . MET A 1 99 ? -15.221 -12.426 -11.081 1.00 47.44 99 MET A N 1
ATOM 812 C CA . MET A 1 99 ? -16.059 -12.462 -12.267 1.00 47.44 99 MET A CA 1
ATOM 813 C C . MET A 1 99 ? -17.483 -12.287 -11.756 1.00 47.44 99 MET A C 1
ATOM 815 O O . MET A 1 99 ? -17.960 -13.122 -10.987 1.00 47.44 99 MET A O 1
ATOM 819 N N . ARG A 1 100 ? -18.129 -11.172 -12.117 1.00 48.94 100 ARG A N 1
ATOM 820 C CA . ARG A 1 100 ? -19.570 -11.022 -11.909 1.00 48.94 100 ARG A CA 1
ATOM 821 C C . ARG A 1 100 ? -20.222 -12.230 -12.586 1.00 48.94 100 ARG A C 1
ATOM 823 O O . ARG A 1 100 ? -20.089 -12.368 -13.800 1.00 48.94 100 ARG A O 1
ATOM 830 N N . LYS A 1 101 ? -20.779 -13.135 -11.780 1.00 39.53 101 LYS A N 1
ATOM 831 C CA . LYS A 1 101 ? -21.633 -14.223 -12.259 1.00 39.53 101 LYS A CA 1
ATOM 832 C C . LYS A 1 101 ? -22.946 -13.648 -12.766 1.00 39.53 101 LYS A C 1
ATOM 834 O O . LYS A 1 101 ? -23.377 -12.623 -12.190 1.00 39.53 101 LYS A O 1
#

Foldseek 3Di:
DPPPLDQDDDPCLVVVLVVVLVVCVVVVDPPSVLSSVLSVVQVQQVSQVVSVCVVVVVKAWDFFDWDWDDDPRDIRTHTHTDIPPPPPDGRPPDDDDPPPD